Protein AF-A0A1C3F286-F1 (afdb_monomer)

Mean predicted aligned error: 8.41 Å

Radius of gyration: 21.64 Å; Cα contacts (8 Å, |Δi|>4): 36; chains: 1; bounding box: 60×22×51 Å

Sequence (85 aa):
MVVPRGQITDRTPLVIAAEINTIRHQTGKILLTSAIEIGRRLKEAKDLLPYGEWGKWLKESVSYSQRTADRLMQLCEEKSIRESC

Foldseek 3Di:
DDDPPPVCPPPDPVVVVVVVVVVVVVVVVVVLVVLLVLLVVLVVVVVVDDPPCSQVCCCPPPNDHPVSNVVSVVSNVVVVVVVVD

Solvent-accessible surface area (backbone atoms only — not comparable to full-atom values): 5028 Å² total; per-residue (Å²): 134,86,79,78,87,69,86,74,68,77,88,39,73,67,56,52,50,51,52,53,51,50,50,50,52,55,50,48,51,51,51,51,54,51,40,30,54,50,9,50,52,51,48,58,50,57,76,73,49,62,90,84,46,60,68,60,47,32,46,75,76,70,70,39,53,68,72,57,51,52,53,27,35,50,53,32,52,58,54,61,63,64,75,75,115

pLDDT: mean 86.85, std 17.45, range [38.22, 98.25]

Nearest PDB structures (foldseek):
  6oig-assembly1_i  TM=3.171E-01  e=4.019E+00  Saccharomyces cerevisiae

Structure (mmCIF, N/CA/C/O backbone):
data_AF-A0A1C3F286-F1
#
_entry.id   AF-A0A1C3F286-F1
#
loop_
_atom_site.group_PDB
_atom_site.id
_atom_site.type_symbol
_atom_site.label_atom_id
_atom_site.label_alt_id
_atom_site.label_comp_id
_atom_site.label_asym_id
_atom_site.label_entity_id
_atom_site.label_seq_id
_atom_site.pdbx_PDB_ins_code
_atom_site.Cartn_x
_atom_site.Cartn_y
_atom_site.Cartn_z
_atom_site.occupancy
_atom_site.B_iso_or_equiv
_atom_site.auth_seq_id
_atom_site.auth_comp_id
_atom_site.auth_asym_id
_atom_site.auth_atom_id
_atom_site.pdbx_PDB_model_num
ATOM 1 N N . MET A 1 1 ? 43.328 -13.320 -32.171 1.00 44.16 1 MET A N 1
ATOM 2 C CA . MET A 1 1 ? 42.995 -12.718 -30.862 1.00 44.16 1 MET A CA 1
ATOM 3 C C . MET A 1 1 ? 41.486 -12.755 -30.700 1.00 44.16 1 MET A C 1
ATOM 5 O O . MET A 1 1 ? 40.775 -12.383 -31.621 1.00 44.16 1 MET A O 1
ATOM 9 N N . VAL A 1 2 ? 41.026 -13.312 -29.584 1.00 53.34 2 VAL A N 1
ATOM 10 C CA . VAL A 1 2 ? 39.617 -13.507 -29.212 1.00 53.34 2 VAL A CA 1
ATOM 11 C C . VAL A 1 2 ? 38.966 -12.163 -28.883 1.00 53.34 2 VAL A C 1
ATOM 13 O O . VAL A 1 2 ? 39.485 -11.428 -28.049 1.00 53.34 2 VAL A O 1
ATOM 16 N N . VAL A 1 3 ? 37.828 -11.856 -29.507 1.00 57.62 3 VAL A N 1
ATOM 17 C CA . VAL A 1 3 ? 36.961 -10.752 -29.073 1.00 57.62 3 VAL A CA 1
ATOM 18 C C . VAL A 1 3 ? 36.226 -11.245 -27.822 1.00 57.62 3 VAL A C 1
ATOM 20 O O . VAL A 1 3 ? 35.516 -12.253 -27.915 1.00 57.62 3 VAL A O 1
ATOM 23 N N . PRO A 1 4 ? 36.388 -10.622 -26.642 1.00 54.12 4 PRO A N 1
ATOM 24 C CA . PRO A 1 4 ? 35.600 -11.011 -25.487 1.00 54.12 4 PRO A CA 1
ATOM 25 C C . PRO A 1 4 ? 34.144 -10.667 -25.798 1.00 54.12 4 PRO A C 1
ATOM 27 O O . PRO A 1 4 ? 33.835 -9.528 -26.148 1.00 54.12 4 PRO A O 1
ATOM 30 N N . ARG A 1 5 ? 33.252 -11.657 -25.689 1.00 52.34 5 ARG A N 1
ATOM 31 C CA . ARG A 1 5 ? 31.798 -11.473 -25.776 1.00 52.34 5 ARG A CA 1
ATOM 32 C C . ARG A 1 5 ? 31.312 -10.675 -24.564 1.00 52.34 5 ARG A C 1
ATOM 34 O O . ARG A 1 5 ? 30.717 -11.222 -23.645 1.00 52.34 5 ARG A O 1
ATOM 41 N N . GLY A 1 6 ? 31.587 -9.377 -24.569 1.00 53.75 6 GLY A N 1
ATOM 42 C CA . GLY A 1 6 ? 30.760 -8.397 -23.893 1.00 53.75 6 GLY A CA 1
ATOM 43 C C . GLY A 1 6 ? 29.523 -8.216 -24.756 1.00 53.75 6 GLY A C 1
ATOM 44 O O . GLY A 1 6 ? 29.619 -7.754 -25.890 1.00 53.75 6 GLY A O 1
ATOM 45 N N . GLN A 1 7 ? 28.372 -8.637 -24.253 1.00 59.03 7 GLN A N 1
ATOM 46 C CA . GLN A 1 7 ? 27.080 -8.335 -24.849 1.00 59.03 7 GLN A CA 1
ATOM 47 C C . GLN A 1 7 ? 26.847 -6.822 -24.718 1.00 59.03 7 GLN A C 1
ATOM 49 O O . GLN A 1 7 ? 26.191 -6.358 -23.792 1.00 59.03 7 GLN A O 1
ATOM 54 N N . ILE A 1 8 ? 27.447 -6.033 -25.611 1.00 59.47 8 ILE A N 1
ATOM 55 C CA . ILE A 1 8 ? 27.130 -4.617 -25.763 1.00 59.47 8 ILE A CA 1
ATOM 56 C C . ILE A 1 8 ? 25.864 -4.584 -26.613 1.00 59.47 8 ILE A C 1
ATOM 58 O O . ILE A 1 8 ? 25.907 -4.463 -27.832 1.00 59.47 8 ILE A O 1
ATOM 62 N N . THR A 1 9 ? 24.709 -4.767 -25.975 1.00 64.25 9 THR A N 1
ATOM 63 C CA . THR A 1 9 ? 23.505 -4.139 -26.515 1.00 64.25 9 THR A CA 1
ATOM 64 C C . THR A 1 9 ? 23.771 -2.647 -26.416 1.00 64.25 9 THR A C 1
ATOM 66 O O . THR A 1 9 ? 23.915 -2.147 -25.296 1.00 64.25 9 THR A O 1
ATOM 69 N N . ASP A 1 10 ? 23.903 -1.952 -27.547 1.00 71.19 10 ASP A N 1
ATOM 70 C CA . ASP A 1 10 ? 23.987 -0.494 -27.544 1.00 71.19 10 ASP A CA 1
ATOM 71 C C . ASP A 1 10 ? 22.881 0.033 -26.629 1.00 71.19 10 ASP A C 1
ATOM 73 O O . ASP A 1 10 ? 21.697 -0.261 -26.833 1.00 71.19 10 ASP A O 1
ATOM 77 N N . ARG A 1 11 ? 23.271 0.724 -25.548 1.00 82.94 11 ARG A N 1
ATOM 78 C CA . ARG A 1 11 ? 22.338 1.262 -24.551 1.00 82.94 11 ARG A CA 1
ATOM 79 C C . ARG A 1 11 ? 21.577 2.423 -25.178 1.00 82.94 11 ARG A C 1
ATOM 81 O O . ARG A 1 11 ? 21.851 3.589 -24.912 1.00 82.94 11 ARG A O 1
ATOM 88 N N . THR A 1 12 ? 20.637 2.099 -26.052 1.00 92.94 12 THR A N 1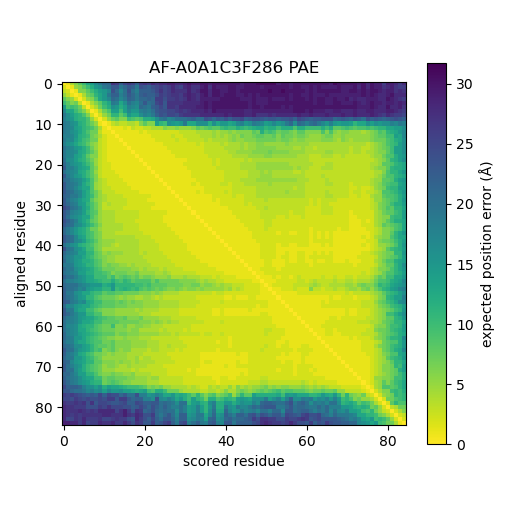
ATOM 89 C CA . THR A 1 12 ? 19.770 3.080 -26.688 1.00 92.94 12 THR A CA 1
ATOM 90 C C . THR A 1 12 ? 18.698 3.528 -25.694 1.00 92.94 12 THR A C 1
ATOM 92 O O . THR A 1 12 ? 18.271 2.737 -24.843 1.00 92.94 12 THR A O 1
ATOM 95 N N . PRO A 1 13 ? 18.193 4.768 -25.809 1.00 94.88 13 PRO A N 1
ATOM 96 C CA . PRO A 1 13 ? 17.047 5.215 -25.021 1.00 94.88 13 PRO A CA 1
ATOM 97 C C . PRO A 1 13 ? 15.841 4.268 -25.119 1.00 94.88 13 PRO A C 1
ATOM 99 O O . PRO A 1 13 ? 15.123 4.092 -24.139 1.00 94.88 13 PRO A O 1
ATOM 102 N N . LEU A 1 14 ? 15.649 3.608 -26.269 1.00 94.06 14 LEU A N 1
ATOM 103 C CA . LEU A 1 14 ? 14.585 2.624 -26.475 1.00 94.06 14 LEU A CA 1
ATOM 104 C C . LEU A 1 14 ? 14.764 1.375 -25.597 1.00 94.06 14 LEU A C 1
ATOM 106 O O . LEU A 1 14 ? 13.803 0.931 -24.971 1.00 94.06 14 LEU A O 1
ATOM 110 N N . VAL A 1 15 ? 15.984 0.833 -25.514 1.00 94.06 15 VAL A N 1
ATOM 111 C CA . VAL A 1 15 ? 16.299 -0.316 -24.646 1.00 94.06 15 VAL A CA 1
ATOM 112 C C . VAL A 1 15 ? 16.091 0.056 -23.176 1.00 94.06 15 VAL A C 1
ATOM 114 O O . VAL A 1 15 ? 15.397 -0.660 -22.459 1.00 94.06 15 VAL A O 1
ATOM 117 N N . ILE A 1 16 ? 16.584 1.222 -22.747 1.00 95.00 16 ILE A N 1
ATOM 118 C CA . ILE A 1 16 ? 16.402 1.714 -21.370 1.00 95.00 16 ILE A CA 1
ATOM 119 C C . ILE A 1 16 ? 14.910 1.908 -21.048 1.00 95.00 16 ILE A C 1
ATOM 121 O O . ILE A 1 16 ? 14.447 1.537 -19.970 1.00 95.00 16 ILE A O 1
ATOM 125 N N . ALA A 1 17 ? 14.122 2.445 -21.983 1.00 96.75 17 ALA A N 1
ATOM 126 C CA . ALA A 1 17 ? 12.681 2.590 -21.801 1.00 96.75 17 ALA A CA 1
ATOM 127 C C . ALA A 1 17 ? 11.975 1.231 -21.657 1.00 96.75 17 ALA A C 1
ATOM 129 O O . ALA A 1 17 ? 11.069 1.095 -20.830 1.00 96.75 17 ALA A O 1
ATOM 130 N N . ALA A 1 18 ? 12.381 0.215 -22.423 1.00 96.69 18 ALA A N 1
ATOM 131 C CA . ALA A 1 18 ? 11.850 -1.141 -22.288 1.00 96.69 18 ALA A CA 1
ATOM 132 C C . ALA A 1 18 ? 12.199 -1.761 -20.920 1.00 96.69 18 ALA A C 1
ATOM 134 O O . ALA A 1 18 ? 11.328 -2.354 -20.278 1.00 96.69 18 ALA A O 1
ATOM 135 N N . GLU A 1 19 ? 13.429 -1.561 -20.433 1.00 96.19 19 GLU A N 1
ATOM 136 C CA . GLU A 1 19 ? 13.875 -1.991 -19.098 1.00 96.19 19 GLU A CA 1
ATOM 137 C C . GLU A 1 19 ? 13.030 -1.339 -17.990 1.00 96.19 19 GLU A C 1
ATOM 139 O O . GLU A 1 19 ? 12.446 -2.036 -17.157 1.00 96.19 19 GLU A O 1
ATOM 144 N N . ILE A 1 20 ? 12.875 -0.008 -18.021 1.00 97.62 20 ILE A N 1
ATOM 145 C CA . ILE A 1 20 ? 12.066 0.743 -17.044 1.00 97.62 20 ILE A CA 1
ATOM 146 C C . ILE A 1 20 ? 10.617 0.254 -17.048 1.00 97.62 20 ILE A C 1
ATOM 148 O O . ILE A 1 20 ? 10.029 0.027 -15.989 1.00 97.62 20 ILE A O 1
ATOM 152 N N . ASN A 1 21 ? 10.025 0.073 -18.230 1.00 97.94 21 ASN A N 1
ATOM 153 C CA . ASN A 1 21 ? 8.648 -0.398 -18.344 1.00 97.94 21 ASN A CA 1
ATOM 154 C C . ASN A 1 21 ? 8.474 -1.819 -17.806 1.00 97.94 21 ASN A C 1
ATOM 156 O O . ASN A 1 21 ? 7.456 -2.105 -17.171 1.00 97.94 21 ASN A O 1
ATOM 160 N N . THR A 1 22 ? 9.471 -2.679 -18.009 1.00 97.75 22 THR A N 1
ATOM 161 C CA . THR A 1 22 ? 9.485 -4.040 -17.466 1.00 97.75 22 THR A CA 1
ATOM 162 C C . THR A 1 22 ? 9.502 -4.010 -15.940 1.00 97.75 22 THR A C 1
ATOM 164 O O . THR A 1 22 ? 8.632 -4.620 -15.315 1.00 97.75 22 THR A O 1
ATOM 167 N N . ILE A 1 23 ? 10.406 -3.226 -15.340 1.00 97.62 23 ILE A N 1
ATOM 168 C CA . ILE A 1 23 ? 10.490 -3.053 -13.882 1.00 97.62 23 ILE A CA 1
ATOM 169 C C . ILE A 1 23 ? 9.178 -2.486 -13.339 1.00 97.62 23 ILE A C 1
ATOM 171 O O . ILE A 1 23 ? 8.612 -3.023 -12.390 1.00 97.62 23 ILE A O 1
ATOM 175 N N . ARG A 1 24 ? 8.640 -1.433 -13.965 1.00 97.69 24 ARG A N 1
ATOM 176 C CA . ARG A 1 24 ? 7.367 -0.819 -13.564 1.00 97.69 24 ARG A CA 1
ATOM 177 C C . ARG A 1 24 ? 6.227 -1.836 -13.555 1.00 97.69 24 ARG A C 1
ATOM 179 O O . ARG A 1 24 ? 5.448 -1.859 -12.607 1.00 97.69 24 ARG A O 1
ATOM 186 N N . HIS A 1 25 ? 6.120 -2.666 -14.592 1.00 96.75 25 HIS A N 1
ATOM 187 C CA . HIS A 1 25 ? 5.069 -3.682 -14.696 1.00 96.75 25 HIS A CA 1
ATOM 188 C C . HIS A 1 25 ? 5.206 -4.765 -13.625 1.00 96.75 25 HIS A C 1
ATOM 190 O O . HIS A 1 25 ? 4.228 -5.117 -12.966 1.00 96.75 25 HIS A O 1
ATOM 196 N N . GLN A 1 26 ? 6.423 -5.270 -13.420 1.00 96.12 26 GLN A N 1
ATOM 197 C CA . GLN A 1 26 ? 6.714 -6.275 -12.397 1.00 96.12 26 GLN A CA 1
ATOM 198 C C . GLN A 1 26 ? 6.417 -5.741 -10.992 1.00 96.12 26 GLN A C 1
ATOM 200 O O . GLN A 1 26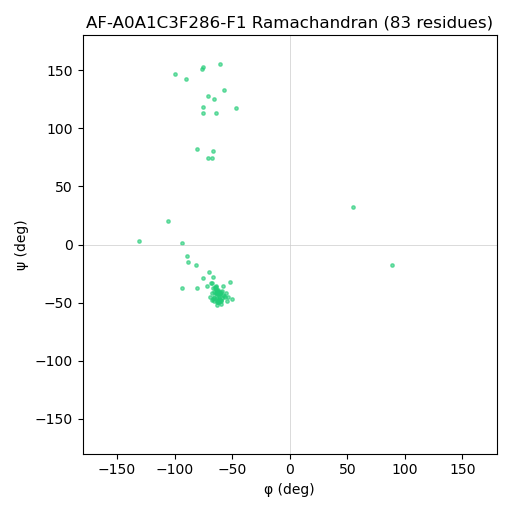 ? 5.668 -6.365 -10.240 1.00 96.12 26 GLN A O 1
ATOM 205 N N . THR A 1 27 ? 6.918 -4.549 -10.669 1.00 96.81 27 THR A N 1
ATOM 206 C CA . THR A 1 27 ? 6.664 -3.885 -9.387 1.00 96.81 27 THR A CA 1
ATOM 207 C C . THR A 1 27 ? 5.183 -3.578 -9.199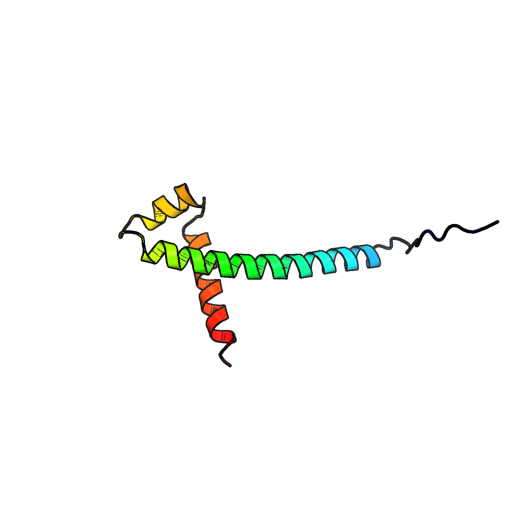 1.00 96.81 27 THR A C 1
ATOM 209 O O . THR A 1 27 ? 4.660 -3.771 -8.107 1.00 96.81 27 THR A O 1
ATOM 212 N N . GLY A 1 28 ? 4.475 -3.162 -10.254 1.00 95.56 28 GLY A N 1
ATOM 213 C CA . GLY A 1 28 ? 3.035 -2.911 -10.201 1.00 95.56 28 GLY A CA 1
ATOM 214 C C . GLY A 1 28 ? 2.232 -4.150 -9.798 1.00 95.56 28 GLY A C 1
ATOM 215 O O . GLY A 1 28 ? 1.330 -4.049 -8.969 1.00 95.56 28 GLY A O 1
ATOM 216 N N . LYS A 1 29 ? 2.596 -5.331 -10.318 1.00 93.12 29 LYS A N 1
ATOM 217 C CA . LYS A 1 29 ? 1.981 -6.604 -9.906 1.00 93.12 29 LYS A CA 1
ATOM 218 C C . LYS A 1 29 ? 2.239 -6.908 -8.433 1.00 93.12 29 LYS A C 1
ATOM 220 O O . LYS A 1 29 ? 1.296 -7.221 -7.715 1.00 93.12 29 LYS A O 1
ATOM 225 N N . ILE A 1 30 ? 3.489 -6.783 -7.986 1.00 95.56 30 ILE A N 1
ATOM 226 C CA . ILE A 1 30 ? 3.866 -7.029 -6.586 1.00 95.56 30 ILE A CA 1
ATOM 227 C C . ILE A 1 30 ? 3.103 -6.079 -5.661 1.00 95.56 30 ILE A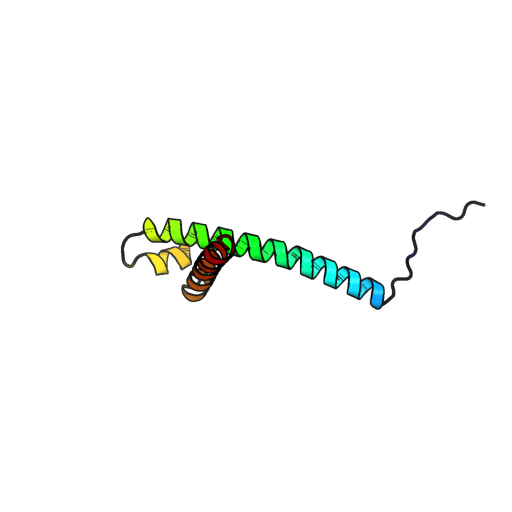 C 1
ATOM 229 O O . ILE A 1 30 ? 2.483 -6.524 -4.702 1.00 95.56 30 ILE A O 1
ATOM 233 N N . LEU A 1 31 ? 3.091 -4.782 -5.977 1.00 94.75 31 LEU A N 1
ATOM 234 C CA . LEU A 1 31 ? 2.402 -3.770 -5.183 1.00 94.75 31 LEU A CA 1
ATOM 235 C C . LEU A 1 31 ? 0.897 -4.042 -5.093 1.00 94.75 31 LEU A C 1
ATOM 237 O O . LEU A 1 31 ? 0.326 -3.910 -4.014 1.00 94.75 31 LEU A O 1
ATOM 241 N N . LEU A 1 32 ? 0.264 -4.447 -6.199 1.00 92.81 32 LEU A N 1
ATOM 242 C CA . LEU A 1 32 ? -1.154 -4.799 -6.216 1.00 92.81 32 LEU A CA 1
ATOM 243 C C . LEU A 1 32 ? -1.448 -6.001 -5.311 1.00 92.81 32 LEU A C 1
ATOM 245 O O . LEU A 1 32 ? -2.358 -5.929 -4.489 1.00 92.81 32 LEU A O 1
ATOM 249 N N . THR A 1 33 ? -0.676 -7.082 -5.437 1.00 93.69 33 THR A N 1
ATOM 250 C CA . THR A 1 33 ? -0.846 -8.278 -4.600 1.00 93.69 33 THR A CA 1
ATOM 251 C C . THR A 1 33 ? -0.629 -7.953 -3.122 1.00 93.69 33 THR A C 1
ATOM 253 O O . THR A 1 33 ? -1.442 -8.336 -2.283 1.00 93.69 33 THR A O 1
ATOM 256 N N . SER A 1 34 ? 0.412 -7.182 -2.798 1.00 95.38 34 SER A N 1
ATOM 257 C CA . SER A 1 34 ? 0.678 -6.738 -1.428 1.00 95.38 34 SER A CA 1
ATOM 258 C C . SER A 1 34 ? -0.452 -5.867 -0.873 1.00 95.38 34 SER A C 1
ATOM 260 O O . SER A 1 34 ? -0.853 -6.046 0.272 1.00 95.38 34 SER A O 1
ATOM 262 N N . ALA A 1 35 ? -1.003 -4.949 -1.673 1.00 95.19 35 ALA A N 1
ATOM 263 C CA . ALA A 1 35 ? -2.107 -4.088 -1.253 1.00 95.19 35 ALA A CA 1
ATOM 264 C C . ALA A 1 35 ? -3.373 -4.889 -0.903 1.00 95.19 35 ALA A C 1
ATOM 266 O O . ALA A 1 35 ? -4.026 -4.585 0.096 1.00 95.19 35 ALA A O 1
ATOM 267 N N . ILE A 1 36 ? -3.691 -5.925 -1.687 1.00 94.19 36 ILE A N 1
ATOM 268 C CA . ILE A 1 36 ? -4.821 -6.831 -1.424 1.00 94.19 36 ILE A CA 1
ATOM 269 C C . ILE A 1 36 ? -4.616 -7.571 -0.097 1.00 94.19 36 ILE A C 1
ATOM 271 O O . ILE A 1 36 ? -5.512 -7.575 0.745 1.00 94.19 36 ILE A O 1
ATOM 275 N N . GLU A 1 37 ? -3.431 -8.146 0.123 1.00 96.56 37 GLU A N 1
ATOM 276 C CA . GLU A 1 37 ? -3.137 -8.898 1.349 1.00 96.56 37 GLU A CA 1
ATOM 277 C C . GLU A 1 37 ? -3.175 -8.008 2.599 1.00 96.56 37 GLU A C 1
ATOM 279 O O . GLU A 1 37 ? -3.720 -8.403 3.631 1.00 96.56 37 GLU A O 1
ATOM 284 N N . ILE A 1 38 ? -2.665 -6.776 2.501 1.00 97.31 38 ILE A N 1
ATOM 285 C CA . ILE A 1 38 ? -2.787 -5.791 3.581 1.00 97.31 38 ILE A CA 1
ATOM 286 C C . ILE A 1 38 ? -4.265 -5.482 3.842 1.00 97.31 38 ILE A C 1
ATOM 288 O O . ILE A 1 38 ? -4.691 -5.491 4.994 1.00 97.31 38 ILE A O 1
ATOM 292 N N . GLY A 1 39 ? -5.065 -5.255 2.795 1.00 96.81 39 GLY A N 1
ATOM 293 C CA . GLY A 1 39 ? 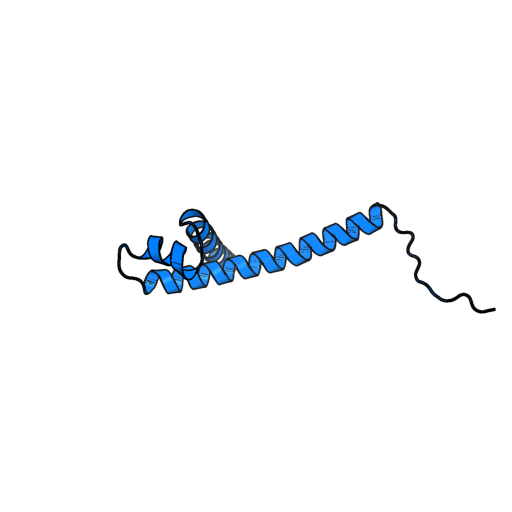-6.506 -5.028 2.917 1.00 96.81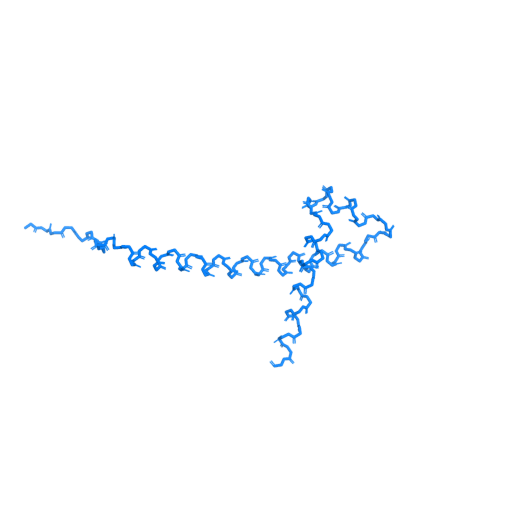 39 GLY A CA 1
ATOM 294 C C . GLY A 1 39 ? -7.234 -6.158 3.650 1.00 96.81 39 GLY A C 1
ATOM 295 O O . GLY A 1 39 ? -8.057 -5.888 4.526 1.00 96.81 39 GLY A O 1
ATOM 296 N N . ARG A 1 40 ? -6.883 -7.416 3.355 1.00 96.31 40 ARG A N 1
ATOM 297 C CA . ARG A 1 40 ? -7.416 -8.600 4.044 1.00 96.31 40 ARG A CA 1
ATOM 298 C C . ARG A 1 40 ? -7.081 -8.596 5.537 1.00 96.31 40 ARG A C 1
ATOM 300 O O . ARG A 1 40 ? -7.974 -8.750 6.364 1.00 96.31 40 ARG A O 1
ATOM 307 N N . ARG A 1 41 ? -5.823 -8.329 5.893 1.00 97.81 41 ARG A N 1
ATOM 308 C CA . ARG A 1 41 ? -5.379 -8.271 7.298 1.00 97.81 41 ARG A CA 1
ATOM 309 C C . ARG A 1 41 ? -5.960 -7.094 8.067 1.00 97.81 41 ARG A C 1
ATOM 311 O O . ARG A 1 41 ? -6.231 -7.220 9.256 1.00 97.81 41 ARG A O 1
ATOM 318 N N . LEU A 1 42 ? -6.186 -5.964 7.401 1.00 97.88 42 LEU A N 1
ATOM 319 C CA . LEU A 1 42 ? -6.864 -4.819 8.007 1.00 97.88 42 LEU A CA 1
ATOM 320 C C . LEU A 1 42 ? -8.318 -5.148 8.363 1.00 97.88 42 LEU A C 1
ATOM 322 O O . LEU A 1 42 ? -8.776 -4.728 9.419 1.00 97.88 42 LEU A O 1
ATOM 326 N N . LYS A 1 43 ? -9.024 -5.926 7.532 1.00 95.94 43 LYS A N 1
ATOM 327 C CA . LYS A 1 43 ? -10.367 -6.429 7.861 1.00 95.94 43 LYS A CA 1
ATOM 328 C C . LYS A 1 43 ? -10.354 -7.355 9.065 1.00 95.94 43 LYS A C 1
ATOM 330 O O . LYS A 1 43 ? -11.070 -7.088 10.021 1.00 95.94 43 LYS A O 1
ATOM 335 N N . GLU A 1 44 ? -9.484 -8.365 9.043 1.00 96.50 44 GLU A N 1
ATOM 336 C CA . GLU A 1 44 ? -9.321 -9.294 10.167 1.00 96.50 44 GLU A CA 1
ATOM 337 C C . GLU A 1 44 ? -9.042 -8.537 11.477 1.00 96.50 44 GLU A C 1
ATOM 339 O O . GLU A 1 44 ? -9.680 -8.795 12.492 1.00 96.50 44 GLU A O 1
ATOM 344 N N . ALA A 1 45 ? -8.144 -7.545 11.457 1.00 97.44 45 ALA A N 1
ATOM 345 C CA . ALA A 1 45 ? -7.849 -6.730 12.634 1.00 97.44 45 ALA A CA 1
ATOM 346 C C . ALA A 1 45 ? -9.045 -5.875 13.085 1.00 97.44 45 ALA A C 1
ATOM 348 O O . ALA A 1 45 ? -9.292 -5.755 14.284 1.00 97.44 45 ALA A O 1
ATOM 349 N N . LYS A 1 46 ? -9.793 -5.281 12.146 1.00 96.19 46 LYS A N 1
ATOM 350 C CA . LYS A 1 46 ? -10.949 -4.428 12.454 1.00 96.19 46 LYS A CA 1
ATOM 351 C C . LYS A 1 46 ? -12.073 -5.204 13.143 1.00 96.19 46 LYS A C 1
ATOM 353 O O . LYS A 1 46 ? -12.686 -4.654 14.052 1.00 96.19 46 LYS A O 1
ATOM 358 N N . ASP A 1 47 ? -12.295 -6.459 12.756 1.00 95.81 47 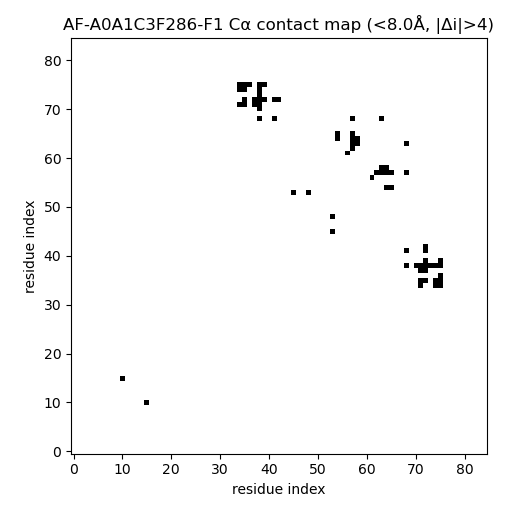ASP A N 1
ATOM 359 C CA . ASP A 1 47 ? -13.323 -7.329 13.346 1.00 95.81 47 ASP A CA 1
ATOM 360 C C . ASP A 1 47 ? -12.980 -7.769 14.782 1.00 95.81 47 ASP A C 1
ATOM 362 O O . ASP A 1 47 ? -13.870 -8.086 15.570 1.00 95.81 47 ASP A O 1
ATOM 366 N N . LEU A 1 48 ? -11.692 -7.768 15.141 1.00 97.06 48 LEU A N 1
ATOM 367 C CA . LEU A 1 48 ? -11.206 -8.126 16.478 1.00 97.06 48 LEU A CA 1
ATOM 368 C C . LEU A 1 48 ? -11.161 -6.939 17.450 1.00 97.06 48 LEU A C 1
ATOM 370 O O . LEU A 1 48 ? -10.998 -7.137 18.656 1.00 97.06 48 LEU A O 1
ATOM 374 N N . LEU A 1 49 ? -11.253 -5.707 16.945 1.00 95.88 49 LEU A N 1
ATOM 375 C CA . LEU A 1 49 ? -11.085 -4.504 17.753 1.00 95.88 49 LEU A CA 1
ATOM 376 C C . LEU A 1 49 ? -12.414 -4.018 18.352 1.00 95.88 49 LEU A C 1
ATOM 378 O O . LEU A 1 49 ? -13.444 -4.023 17.675 1.00 95.88 49 LEU A O 1
ATOM 382 N N . PRO A 1 50 ? -12.403 -3.517 19.602 1.00 95.12 50 PRO A N 1
ATOM 383 C CA . PRO A 1 50 ? -13.561 -2.850 20.181 1.00 95.12 50 PRO A CA 1
ATOM 384 C C . PRO A 1 50 ? -13.982 -1.609 19.386 1.00 95.12 50 PRO A C 1
ATOM 386 O O . PRO A 1 50 ? -13.175 -0.945 18.725 1.00 95.12 50 PRO A O 1
ATOM 389 N N . TYR A 1 51 ? -15.260 -1.247 19.511 1.00 92.06 51 TYR A N 1
ATOM 390 C CA . TYR A 1 51 ? -15.790 -0.036 18.892 1.00 92.06 51 TYR A CA 1
ATOM 391 C C . TYR A 1 51 ? -15.019 1.209 19.362 1.00 92.06 51 TYR A C 1
ATOM 393 O O . TYR A 1 51 ? -14.787 1.394 20.553 1.00 92.06 51 TYR A O 1
ATOM 401 N N . GLY A 1 52 ? -14.637 2.075 18.421 1.00 94.06 52 GLY A N 1
ATOM 402 C CA . GLY A 1 52 ? -13.909 3.319 18.697 1.00 94.06 52 GLY A CA 1
ATOM 403 C C . GLY A 1 52 ? -12.377 3.206 18.711 1.00 94.06 52 GLY A C 1
ATOM 404 O O . GLY A 1 52 ? -11.711 4.218 18.505 1.00 94.06 52 GLY A O 1
ATOM 405 N N . GLU A 1 53 ? -11.801 2.007 18.841 1.00 96.81 53 GLU A N 1
ATOM 406 C CA . GLU A 1 53 ? -10.336 1.827 18.911 1.00 96.81 53 GLU A CA 1
ATOM 407 C C . GLU A 1 53 ? -9.645 1.829 17.537 1.00 96.81 53 GLU A C 1
ATOM 409 O O . GLU A 1 53 ? -8.437 2.049 17.432 1.00 96.81 53 GLU A O 1
ATOM 414 N N . TRP A 1 54 ? -10.408 1.632 16.458 1.00 97.44 54 TRP A N 1
ATOM 415 C CA . TRP A 1 54 ? -9.872 1.440 15.107 1.00 97.44 54 TRP A CA 1
ATOM 416 C C . TRP A 1 54 ? -8.919 2.557 14.647 1.00 97.44 54 TRP A C 1
ATOM 418 O O . TRP A 1 54 ? -7.812 2.283 14.185 1.00 97.44 54 TRP A O 1
ATOM 428 N N . GLY A 1 55 ? -9.306 3.826 14.812 1.00 96.44 55 GLY A N 1
ATOM 429 C CA . GLY A 1 55 ? -8.494 4.960 14.355 1.00 96.44 55 GLY A CA 1
ATOM 430 C C . GLY A 1 55 ? -7.173 5.111 15.119 1.00 96.44 55 GLY A C 1
ATOM 431 O O . GLY A 1 55 ? -6.144 5.432 14.521 1.00 96.44 55 GLY A O 1
ATOM 432 N N . LYS A 1 56 ? -7.187 4.845 16.432 1.00 97.31 56 LYS A N 1
ATOM 433 C CA . LYS A 1 56 ? -5.984 4.854 17.274 1.00 97.31 56 LYS A CA 1
ATOM 434 C C . LYS A 1 56 ? -5.058 3.703 16.889 1.00 97.31 56 LYS A C 1
ATOM 436 O O . LYS A 1 56 ? -3.875 3.930 16.634 1.00 97.31 56 LYS A O 1
ATOM 441 N N . TRP A 1 57 ? -5.617 2.501 16.759 1.00 98.25 57 TRP A N 1
ATOM 442 C CA . TRP A 1 57 ? -4.871 1.306 16.381 1.00 98.25 57 TRP A CA 1
ATOM 443 C C . TRP A 1 57 ? -4.164 1.467 15.031 1.00 98.25 57 TRP A C 1
ATOM 445 O O . TRP A 1 57 ? -2.982 1.147 14.923 1.00 98.25 57 TRP A O 1
ATOM 455 N N . LEU A 1 58 ? -4.837 2.041 14.025 1.00 98.19 58 LEU A N 1
ATOM 456 C CA . LEU A 1 58 ? -4.231 2.308 12.717 1.00 98.19 58 LEU A CA 1
ATOM 457 C C . LEU A 1 58 ? -2.978 3.182 12.810 1.00 98.19 58 LEU A C 1
ATOM 459 O O . LEU A 1 58 ? -1.970 2.896 12.159 1.00 98.19 58 LEU A O 1
ATOM 463 N N . LYS A 1 59 ? -3.033 4.242 13.620 1.00 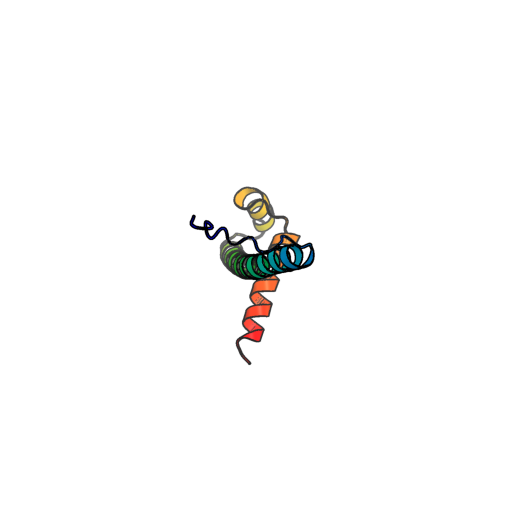97.25 59 LYS A N 1
ATOM 464 C CA . LYS A 1 59 ? -1.919 5.174 13.793 1.00 97.25 59 LYS A CA 1
ATOM 465 C C . LYS A 1 59 ? -0.756 4.525 14.539 1.00 97.25 59 LYS A C 1
ATOM 467 O O . LYS A 1 59 ? 0.386 4.684 14.122 1.00 97.25 59 LYS A O 1
ATOM 472 N N . GLU A 1 60 ? -1.046 3.814 15.623 1.00 97.69 60 GLU A N 1
ATOM 473 C CA . GLU A 1 60 ? -0.028 3.269 16.527 1.00 97.69 60 GLU A CA 1
ATOM 474 C C . GLU A 1 60 ? 0.597 1.967 16.010 1.00 97.69 60 GLU A C 1
ATOM 476 O O . GLU A 1 60 ? 1.800 1.774 16.154 1.00 97.69 60 GLU A O 1
ATOM 481 N N . SER A 1 61 ? -0.190 1.090 15.379 1.00 97.44 61 SER A N 1
ATOM 482 C CA . SER A 1 61 ? 0.264 -0.259 15.007 1.00 97.44 61 SER A CA 1
ATOM 483 C C . SER A 1 61 ? 0.821 -0.343 13.590 1.00 97.44 61 SER A C 1
ATOM 485 O O . SER A 1 61 ? 1.769 -1.082 13.345 1.00 97.44 61 SER A O 1
ATOM 487 N N . VAL A 1 62 ? 0.233 0.392 12.639 1.00 97.31 62 VAL A N 1
ATOM 488 C CA . VAL A 1 62 ? 0.570 0.262 11.206 1.00 97.31 62 VAL A CA 1
ATOM 489 C C . VAL A 1 62 ? 0.842 1.596 10.511 1.00 97.31 62 VAL A C 1
ATOM 491 O O . VAL A 1 62 ? 1.124 1.620 9.316 1.00 97.31 62 VAL A O 1
ATOM 494 N N . SER A 1 63 ? 0.806 2.713 11.248 1.00 97.50 63 SER A N 1
ATOM 495 C CA . SER A 1 63 ? 1.072 4.064 10.729 1.00 97.50 63 SER A CA 1
ATOM 496 C C . SER A 1 63 ? 0.200 4.454 9.528 1.00 97.50 63 SER A C 1
ATOM 498 O O . SER A 1 63 ? 0.625 5.203 8.645 1.00 97.50 63 SER A O 1
ATOM 500 N N . TYR A 1 64 ? -1.038 3.959 9.479 1.00 97.31 64 TYR A N 1
ATOM 501 C CA . TYR A 1 64 ? -1.975 4.278 8.407 1.00 97.31 64 TYR A CA 1
ATOM 502 C C . TYR A 1 64 ? -2.973 5.350 8.813 1.00 97.31 64 TYR A C 1
ATOM 504 O O . TYR A 1 64 ? -3.438 5.430 9.947 1.00 97.31 64 TYR A O 1
ATOM 512 N N . SER A 1 65 ? -3.348 6.161 7.826 1.00 97.12 65 SER A N 1
ATOM 513 C CA . SER A 1 65 ? -4.568 6.950 7.921 1.00 97.12 65 SER A CA 1
ATOM 514 C C . SER A 1 65 ? -5.783 6.049 7.705 1.00 97.12 65 SER A C 1
ATOM 516 O O . SER A 1 65 ? -5.709 5.073 6.951 1.00 97.12 65 SER A O 1
ATOM 518 N N . GLN A 1 66 ? -6.923 6.435 8.278 1.00 96.25 66 GLN A N 1
ATOM 519 C CA . GLN A 1 66 ? -8.215 5.797 8.020 1.00 96.25 66 GLN A CA 1
ATOM 520 C C . GLN A 1 66 ? -8.489 5.660 6.512 1.00 96.25 66 GLN A C 1
ATOM 522 O O . GLN A 1 66 ? -8.774 4.574 6.025 1.00 96.25 66 GLN A O 1
ATOM 527 N N . ARG A 1 67 ? -8.273 6.739 5.745 1.00 97.06 67 ARG A N 1
ATOM 528 C CA . ARG A 1 67 ? -8.462 6.765 4.284 1.00 97.06 67 ARG A CA 1
ATOM 529 C C . ARG A 1 67 ? -7.596 5.736 3.554 1.00 97.06 67 ARG A C 1
ATOM 531 O O . ARG A 1 67 ? -8.045 5.153 2.570 1.00 97.06 67 ARG A O 1
ATOM 538 N N . THR A 1 68 ? -6.345 5.560 3.978 1.00 97.19 68 THR A N 1
ATOM 539 C CA . THR A 1 68 ? -5.442 4.564 3.384 1.00 97.19 68 THR A CA 1
ATOM 540 C C . THR A 1 68 ? -5.945 3.157 3.681 1.00 97.19 68 THR A C 1
ATOM 542 O O . THR A 1 68 ? -6.042 2.350 2.761 1.00 97.19 68 THR A O 1
ATOM 545 N N . ALA A 1 69 ? -6.307 2.888 4.938 1.00 97.38 69 ALA A N 1
ATOM 546 C CA . ALA A 1 69 ? -6.821 1.591 5.354 1.00 97.38 69 ALA A CA 1
ATOM 547 C C . ALA A 1 69 ? -8.114 1.226 4.608 1.00 97.38 69 ALA A C 1
ATOM 549 O O . ALA A 1 69 ? -8.187 0.152 4.017 1.00 97.38 69 ALA A O 1
ATOM 550 N N . ASP A 1 70 ? -9.073 2.151 4.529 1.00 95.81 70 ASP A N 1
ATOM 551 C CA . ASP A 1 70 ? -10.351 1.930 3.844 1.00 95.81 70 ASP A CA 1
ATOM 552 C C . ASP A 1 70 ? -10.150 1.614 2.352 1.00 95.81 70 ASP A C 1
ATOM 554 O O . ASP A 1 70 ? -10.744 0.674 1.828 1.00 95.81 70 ASP A O 1
ATOM 558 N N . ARG A 1 71 ? -9.250 2.337 1.667 1.00 95.50 71 ARG A N 1
ATOM 559 C CA . ARG A 1 71 ? -8.911 2.064 0.259 1.00 95.50 71 ARG A CA 1
ATOM 560 C C . ARG A 1 71 ? -8.315 0.670 0.060 1.00 95.50 71 ARG A C 1
ATOM 562 O O . ARG A 1 71 ? -8.657 0.001 -0.909 1.00 95.50 71 ARG A O 1
ATOM 569 N N . LEU A 1 72 ? -7.421 0.237 0.950 1.00 96.19 72 LEU A N 1
ATOM 570 C CA . LEU A 1 72 ? -6.804 -1.092 0.880 1.00 96.19 72 LEU A CA 1
ATOM 571 C C . LEU A 1 72 ? -7.834 -2.199 1.141 1.00 96.19 72 LEU A C 1
ATOM 573 O O . LEU A 1 72 ? -7.865 -3.194 0.421 1.00 96.19 72 LEU A O 1
ATOM 577 N N . MET A 1 73 ? -8.716 -2.006 2.124 1.00 95.19 73 MET A N 1
ATOM 578 C CA . MET A 1 73 ? -9.799 -2.945 2.426 1.00 95.19 73 MET A CA 1
ATOM 579 C C . MET A 1 73 ? -10.788 -3.076 1.256 1.00 95.19 73 MET A C 1
ATOM 581 O O . MET A 1 73 ? -11.150 -4.197 0.897 1.00 95.19 73 MET A O 1
ATOM 585 N N . GLN A 1 74 ? -11.159 -1.959 0.616 1.00 93.56 74 GLN A N 1
ATOM 586 C CA . GLN A 1 74 ? -12.035 -1.941 -0.562 1.00 93.56 74 GLN A CA 1
ATOM 587 C C . GLN A 1 74 ? -11.398 -2.653 -1.767 1.00 93.56 74 GLN A C 1
ATOM 589 O O . GLN A 1 74 ? -12.063 -3.431 -2.449 1.00 93.56 74 GLN A O 1
ATOM 594 N N . LEU A 1 75 ? -10.096 -2.446 -2.007 1.00 90.81 75 LEU A N 1
ATOM 595 C CA . LEU A 1 75 ? -9.361 -3.133 -3.080 1.00 90.81 75 LEU A CA 1
ATOM 596 C C . LEU A 1 75 ? -9.406 -4.662 -2.939 1.00 90.81 75 LEU A C 1
ATOM 598 O O . LEU A 1 75 ? -9.468 -5.370 -3.944 1.00 90.81 75 LEU A O 1
ATOM 602 N N . CYS A 1 76 ? -9.383 -5.179 -1.708 1.00 88.50 76 CYS A N 1
ATOM 603 C CA . CYS A 1 76 ? -9.500 -6.614 -1.449 1.00 88.50 76 CYS A CA 1
ATOM 604 C C . CYS A 1 76 ? -10.926 -7.150 -1.695 1.00 88.50 76 CYS A C 1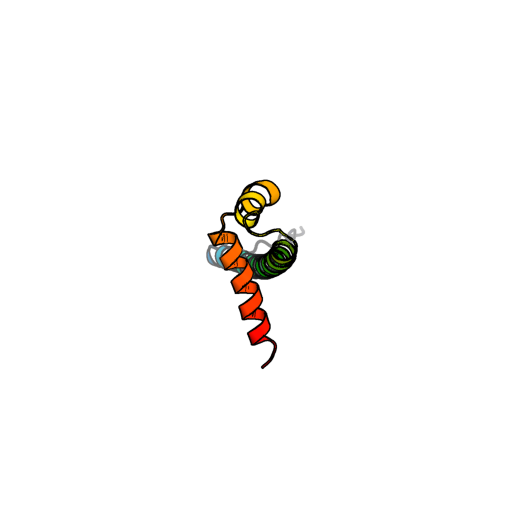
ATOM 606 O O . CYS A 1 76 ? -11.087 -8.277 -2.169 1.00 88.50 76 CYS A O 1
ATOM 608 N N . GLU A 1 77 ? -11.962 -6.362 -1.394 1.00 79.81 77 GLU A N 1
ATOM 609 C CA . GLU A 1 77 ? -13.364 -6.738 -1.647 1.00 79.81 77 GLU A CA 1
ATOM 610 C C . GLU A 1 77 ? -13.662 -6.842 -3.138 1.00 79.81 77 GLU A C 1
ATOM 612 O O . GLU A 1 77 ? -14.200 -7.846 -3.598 1.00 79.81 77 GLU A O 1
ATOM 617 N N . GLU A 1 78 ? -13.258 -5.832 -3.906 1.00 71.50 78 GLU A N 1
ATOM 618 C CA . GLU A 1 78 ? -13.549 -5.758 -5.337 1.00 71.50 78 GLU A CA 1
ATOM 619 C C . GLU A 1 78 ? -12.890 -6.904 -6.122 1.00 71.50 78 GLU A C 1
ATOM 621 O O . GLU A 1 78 ? -13.468 -7.450 -7.064 1.00 71.50 78 GLU A O 1
ATOM 626 N N . LYS A 1 79 ? -11.687 -7.322 -5.711 1.00 57.94 79 LYS A N 1
ATOM 627 C CA . LYS A 1 79 ? -10.975 -8.444 -6.336 1.00 57.94 79 LYS A CA 1
ATOM 628 C C . LYS A 1 79 ? -11.655 -9.790 -6.098 1.00 57.94 79 LYS A C 1
ATOM 630 O O . LYS A 1 79 ? -11.661 -10.605 -7.013 1.00 57.94 79 LYS A O 1
ATOM 635 N N . SER A 1 80 ? -12.299 -9.980 -4.945 1.00 51.72 80 SER A N 1
ATOM 636 C CA . SER A 1 80 ? -13.065 -11.202 -4.655 1.00 51.72 80 SER A CA 1
ATOM 637 C C . SER A 1 80 ? -14.300 -11.342 -5.558 1.00 51.72 80 SER A C 1
ATOM 639 O O . SER A 1 80 ? -14.709 -12.453 -5.877 1.00 51.72 80 SER A O 1
ATOM 641 N N . ILE A 1 81 ? -14.863 -10.225 -6.037 1.00 55.50 81 ILE A N 1
ATOM 642 C CA . ILE A 1 81 ? -16.033 -10.222 -6.933 1.00 55.50 81 ILE A CA 1
ATOM 643 C C . ILE A 1 81 ? -15.648 -10.629 -8.369 1.00 55.50 81 ILE A C 1
ATOM 645 O O . ILE A 1 81 ? -16.459 -11.212 -9.082 1.00 55.50 81 ILE A O 1
ATOM 649 N N . ARG A 1 82 ? -14.405 -10.373 -8.805 1.00 53.53 82 ARG A N 1
ATOM 650 C CA . ARG A 1 82 ? -13.960 -10.642 -10.189 1.00 53.53 82 ARG A CA 1
ATOM 651 C C . ARG A 1 82 ? -13.392 -12.038 -10.447 1.00 53.53 82 ARG A C 1
ATOM 653 O O . ARG A 1 82 ? -13.187 -12.358 -11.610 1.00 53.53 82 ARG A O 1
ATOM 660 N N . GLU A 1 83 ? -13.150 -12.850 -9.417 1.00 44.94 83 GLU A N 1
ATOM 661 C CA . GLU A 1 83 ? -12.732 -14.260 -9.564 1.00 44.94 83 GLU A CA 1
ATOM 662 C C . GLU A 1 83 ? -13.916 -15.250 -9.531 1.00 44.94 83 GLU A C 1
ATOM 664 O O . GLU A 1 83 ? -13.713 -16.454 -9.649 1.00 44.94 83 GLU A O 1
ATOM 669 N N . SER A 1 84 ? -15.156 -14.756 -9.403 1.00 39.59 84 SER A N 1
ATOM 670 C CA . SER A 1 84 ? -16.393 -15.564 -9.426 1.00 39.59 84 SER A CA 1
ATOM 671 C C . SER A 1 84 ? -17.208 -15.435 -10.728 1.00 39.59 84 SER A C 1
ATOM 673 O O . SER A 1 84 ? -18.400 -15.742 -10.735 1.00 39.59 84 SER A O 1
ATOM 675 N N . CYS A 1 85 ? -16.599 -14.986 -11.832 1.00 38.22 85 CYS A N 1
ATOM 676 C CA . CYS A 1 85 ? -17.188 -15.031 -13.179 1.00 38.22 85 CYS A CA 1
ATOM 677 C C . CYS A 1 85 ? -16.227 -15.673 -14.176 1.00 38.22 85 CYS A C 1
ATOM 679 O O . CYS A 1 85 ? -15.044 -15.266 -14.184 1.00 38.22 85 CYS A O 1
#

Secondary structure (DSSP, 8-state):
-PPP--------HHHHHHHHHHHHHHHHHHHHHHHHHHHHHHHHHHHHSPTT-HHHHHHHHS---HHHHHHHHHHHHHHHHHT--